Protein AF-A0A353BYX0-F1 (afdb_monomer)

pLDDT: mean 90.03, std 9.63, range [50.5, 97.62]

Structure (mmCIF, N/CA/C/O backbone):
data_AF-A0A353BYX0-F1
#
_entry.id   AF-A0A353BYX0-F1
#
loop_
_atom_site.group_PDB
_atom_site.id
_atom_site.type_symbol
_atom_site.label_atom_id
_atom_site.label_alt_id
_atom_site.label_comp_id
_atom_site.label_asym_id
_atom_site.label_entity_id
_atom_site.label_seq_id
_atom_site.pdbx_PDB_ins_code
_atom_site.Cartn_x
_atom_site.Cartn_y
_atom_site.Cartn_z
_atom_site.occupancy
_atom_site.B_iso_or_equiv
_atom_site.auth_seq_id
_atom_site.auth_comp_id
_atom_site.auth_asym_id
_atom_site.auth_atom_id
_atom_site.pdbx_PDB_model_num
ATOM 1 N N . LYS A 1 1 ? 15.709 -11.950 -22.313 1.00 50.50 1 LYS A N 1
ATOM 2 C CA . LYS A 1 1 ? 15.416 -12.479 -20.955 1.00 50.50 1 LYS A CA 1
ATOM 3 C C . LYS A 1 1 ? 15.622 -11.337 -19.967 1.00 50.50 1 LYS A C 1
ATOM 5 O O . LYS A 1 1 ? 16.678 -10.725 -20.039 1.00 50.50 1 LYS A O 1
ATOM 10 N N . GLY A 1 2 ? 14.620 -10.996 -19.152 1.00 63.84 2 GLY A N 1
ATOM 11 C CA . GLY A 1 2 ? 14.740 -9.924 -18.156 1.00 63.84 2 GLY A CA 1
ATOM 12 C C . GLY A 1 2 ? 15.722 -10.304 -17.046 1.00 63.84 2 GLY A C 1
ATOM 13 O O . GLY A 1 2 ? 15.824 -11.479 -16.701 1.00 63.84 2 GLY A O 1
ATOM 14 N N . LEU A 1 3 ? 16.459 -9.323 -16.523 1.00 83.44 3 LEU A N 1
ATOM 15 C CA . LEU A 1 3 ? 17.416 -9.528 -15.425 1.00 83.44 3 LEU A CA 1
ATOM 16 C C . LEU A 1 3 ? 16.731 -9.693 -14.056 1.00 83.44 3 LEU A C 1
ATOM 18 O O . LEU A 1 3 ? 17.356 -10.162 -13.111 1.00 83.44 3 LEU A O 1
ATOM 22 N N . VAL A 1 4 ? 15.450 -9.327 -13.955 1.00 89.38 4 VAL A N 1
ATOM 23 C CA . VAL A 1 4 ? 14.651 -9.386 -12.725 1.00 89.38 4 VAL A CA 1
ATOM 24 C C . VAL A 1 4 ? 13.657 -10.545 -12.808 1.00 89.38 4 VAL A C 1
ATOM 26 O O . VAL A 1 4 ? 12.978 -10.719 -13.822 1.00 89.38 4 VAL A O 1
ATOM 29 N N . ARG A 1 5 ? 13.569 -11.341 -11.735 1.00 91.25 5 ARG A N 1
ATOM 30 C CA . ARG A 1 5 ? 12.608 -12.443 -11.602 1.00 91.25 5 ARG A CA 1
ATOM 31 C C . ARG A 1 5 ? 11.282 -11.913 -11.029 1.00 91.25 5 ARG A C 1
ATOM 33 O O . ARG A 1 5 ? 11.316 -11.310 -9.956 1.00 91.25 5 ARG A O 1
ATOM 40 N N . PRO A 1 6 ? 10.131 -12.155 -11.682 1.00 92.00 6 PRO A N 1
ATOM 41 C CA . PRO A 1 6 ? 8.831 -11.835 -11.105 1.00 92.00 6 PRO A CA 1
ATOM 42 C C . PRO A 1 6 ? 8.591 -12.593 -9.790 1.00 92.00 6 PRO A C 1
ATOM 44 O O . PRO A 1 6 ? 8.917 -13.774 -9.687 1.00 92.00 6 PRO A O 1
ATOM 47 N N . THR A 1 7 ? 8.024 -11.917 -8.794 1.00 94.12 7 THR A N 1
ATOM 48 C CA . THR A 1 7 ? 7.655 -12.476 -7.483 1.00 94.12 7 THR A CA 1
ATOM 49 C C . THR A 1 7 ? 6.182 -12.866 -7.410 1.00 94.12 7 THR A C 1
ATOM 51 O O . THR A 1 7 ? 5.829 -13.773 -6.664 1.00 94.12 7 THR A O 1
ATOM 54 N N . LEU A 1 8 ? 5.320 -12.214 -8.196 1.00 93.31 8 LEU A N 1
ATOM 55 C CA . LEU A 1 8 ? 3.927 -12.614 -8.359 1.00 93.31 8 LEU A CA 1
ATOM 56 C C . LEU A 1 8 ? 3.838 -13.609 -9.520 1.00 93.31 8 LEU A C 1
ATOM 58 O O . LEU A 1 8 ? 3.722 -13.212 -10.676 1.00 93.31 8 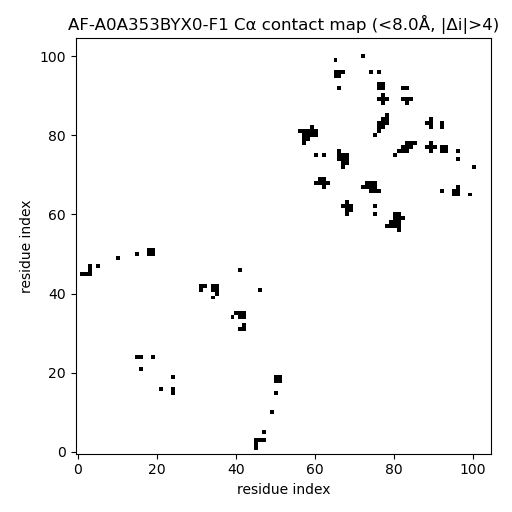LEU A O 1
ATOM 62 N N . GLU A 1 9 ? 3.929 -14.902 -9.212 1.00 92.25 9 GLU A N 1
ATOM 63 C CA . GLU A 1 9 ? 4.002 -15.974 -10.222 1.00 92.25 9 GLU A CA 1
ATOM 64 C C . GLU A 1 9 ? 2.744 -16.078 -11.095 1.00 92.25 9 GLU A C 1
ATOM 66 O O . GLU A 1 9 ? 2.820 -16.505 -12.243 1.00 92.25 9 GLU A O 1
ATOM 71 N N . SER A 1 10 ? 1.594 -15.646 -10.576 1.00 93.19 10 SER A N 1
ATOM 72 C CA . SER A 1 10 ? 0.327 -15.600 -11.310 1.00 93.19 10 SER A CA 1
ATOM 73 C C . SER A 1 10 ? 0.194 -14.395 -12.246 1.00 93.19 10 SER A C 1
ATOM 75 O O . SER A 1 10 ? -0.779 -14.310 -12.998 1.00 93.19 10 SER A O 1
ATOM 77 N N . ALA A 1 11 ? 1.131 -13.441 -12.210 1.00 91.56 11 ALA A N 1
ATOM 78 C CA . ALA A 1 11 ? 1.071 -12.266 -13.065 1.00 91.56 11 ALA A CA 1
ATOM 79 C C . ALA A 1 11 ? 1.282 -12.653 -14.533 1.00 91.56 11 ALA A C 1
ATOM 81 O O . ALA A 1 11 ? 2.255 -13.317 -14.890 1.00 91.56 11 ALA A O 1
ATOM 82 N N . THR A 1 12 ? 0.393 -12.175 -15.400 1.00 91.75 12 THR A N 1
ATOM 83 C CA . THR A 1 12 ? 0.550 -12.302 -16.851 1.00 91.75 12 THR A CA 1
ATOM 84 C C . THR A 1 12 ? 1.127 -10.998 -17.409 1.00 91.75 12 THR A C 1
ATOM 86 O O . THR A 1 12 ? 0.560 -9.938 -17.135 1.00 91.75 12 THR A O 1
ATOM 89 N N . PRO A 1 13 ? 2.234 -11.031 -18.176 1.00 91.31 13 PRO A N 1
ATOM 90 C CA . PRO A 1 13 ? 2.752 -9.843 -18.847 1.00 91.31 13 PRO A CA 1
A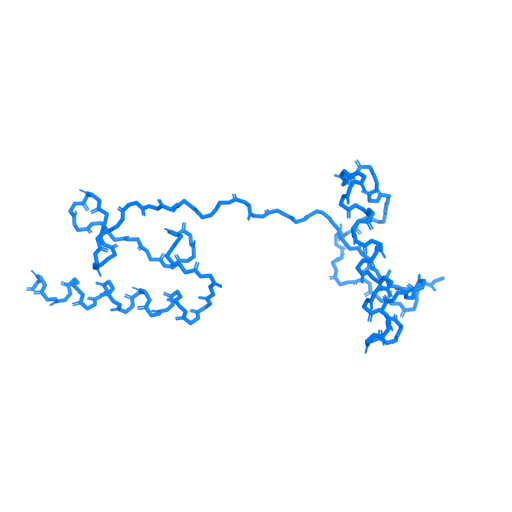TOM 91 C C . PRO A 1 13 ? 1.711 -9.250 -19.800 1.00 91.31 13 PRO A C 1
ATOM 93 O O . PRO A 1 13 ? 1.099 -9.972 -20.584 1.00 91.31 13 PRO A O 1
ATOM 96 N N . GLY A 1 14 ? 1.532 -7.934 -19.757 1.00 90.94 14 GLY A N 1
ATOM 97 C CA . GLY A 1 14 ? 0.554 -7.237 -20.582 1.00 90.94 14 GLY A CA 1
ATOM 98 C C . GLY A 1 14 ? 0.727 -5.726 -20.517 1.00 90.94 14 GLY A C 1
ATOM 99 O O . GLY A 1 14 ? 1.615 -5.221 -19.826 1.00 90.94 14 GLY A O 1
ATOM 100 N N . ASP A 1 15 ? -0.123 -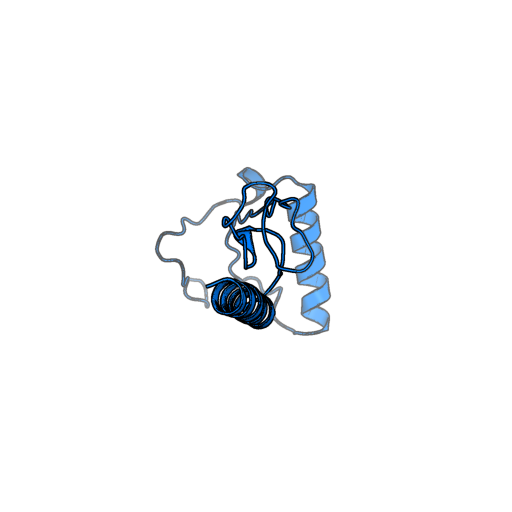5.011 -21.248 1.00 93.12 15 ASP A N 1
ATOM 101 C CA . ASP A 1 15 ? -0.113 -3.552 -21.275 1.00 93.12 15 ASP A CA 1
ATOM 102 C C . ASP A 1 15 ? -0.995 -2.981 -20.156 1.00 93.12 15 ASP A C 1
ATOM 104 O O . ASP A 1 15 ? -2.223 -3.110 -20.170 1.00 93.12 15 ASP A O 1
ATOM 108 N N . LEU A 1 16 ? -0.362 -2.326 -19.179 1.00 93.00 16 LEU A N 1
ATOM 109 C CA . LEU A 1 16 ? -1.058 -1.669 -18.072 1.00 93.00 16 LEU A CA 1
ATOM 110 C C . LEU A 1 16 ? -1.980 -0.541 -18.548 1.00 93.00 16 LEU A C 1
ATOM 112 O O . LEU A 1 16 ? -2.911 -0.189 -17.819 1.00 93.00 16 LEU A O 1
ATOM 116 N N . SER A 1 17 ? -1.785 0.002 -19.758 1.00 92.94 17 SER A N 1
ATOM 117 C CA . SER A 1 17 ? -2.672 1.027 -20.307 1.00 92.94 17 SER A CA 1
ATOM 118 C C . SER A 1 17 ? -4.066 0.531 -20.649 1.00 92.94 17 SER A C 1
ATOM 120 O O . SER A 1 17 ? -4.978 1.338 -20.809 1.00 92.94 17 SER A O 1
ATOM 122 N N . LEU A 1 18 ? -4.243 -0.787 -20.743 1.00 92.12 18 LEU A N 1
ATOM 123 C CA . LEU A 1 18 ? -5.545 -1.412 -20.952 1.00 92.12 18 LEU A CA 1
ATOM 124 C C . LEU A 1 18 ? -6.351 -1.535 -19.650 1.00 92.12 18 LEU A C 1
ATOM 126 O O . LEU A 1 18 ? -7.538 -1.845 -19.703 1.00 92.12 18 LEU A O 1
ATOM 130 N N . V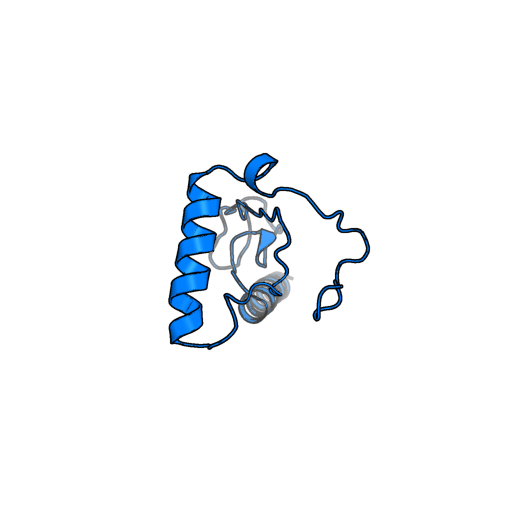AL A 1 19 ? -5.725 -1.302 -18.487 1.00 90.00 19 VAL A N 1
ATOM 131 C CA . VAL A 1 19 ? -6.336 -1.528 -17.164 1.00 90.00 19 VAL A CA 1
ATOM 132 C C . VAL A 1 19 ? -6.331 -0.268 -16.291 1.00 90.00 19 VAL A C 1
ATOM 134 O O . VAL A 1 19 ? -7.256 -0.051 -15.509 1.00 90.00 19 VAL A O 1
ATOM 137 N N . LEU A 1 20 ? -5.319 0.594 -16.418 1.00 92.94 20 LEU A N 1
ATOM 138 C CA . LEU A 1 20 ? -5.218 1.848 -15.673 1.00 92.94 20 LEU A CA 1
ATOM 139 C C . LEU A 1 20 ? -5.627 3.046 -16.543 1.00 92.94 20 LEU A C 1
ATOM 141 O O . LEU A 1 20 ? -5.149 3.177 -17.669 1.00 92.94 20 LEU A O 1
ATOM 145 N N . PRO A 1 21 ? -6.435 3.987 -16.018 1.00 94.19 21 PRO A N 1
ATOM 146 C CA . PRO A 1 21 ? -6.688 5.252 -16.697 1.00 94.19 21 PRO A CA 1
ATOM 147 C C . PRO A 1 21 ? -5.392 6.008 -17.008 1.00 94.19 21 PRO A C 1
ATOM 149 O O . PRO A 1 21 ? -4.473 6.056 -16.185 1.00 94.19 21 PRO A O 1
ATOM 152 N N . TYR A 1 22 ? -5.361 6.687 -18.158 1.00 94.88 22 TYR A N 1
ATOM 153 C CA . TYR A 1 22 ? -4.183 7.403 -18.666 1.00 94.88 22 TYR A CA 1
ATOM 154 C C . TYR A 1 22 ? -3.517 8.324 -17.631 1.00 94.88 22 TYR A C 1
ATOM 156 O O . TYR A 1 22 ? -2.296 8.336 -17.496 1.00 94.88 22 TYR A O 1
ATOM 164 N N . ARG A 1 23 ? -4.315 9.044 -16.832 1.00 95.69 23 ARG A N 1
ATOM 165 C CA . ARG A 1 23 ? -3.800 9.930 -15.778 1.00 95.69 23 ARG A CA 1
ATOM 166 C C . ARG A 1 23 ? -2.938 9.192 -14.745 1.00 95.69 23 ARG A C 1
ATOM 168 O O . ARG A 1 23 ? -1.941 9.747 -14.295 1.00 95.69 23 ARG A O 1
ATOM 175 N N . HIS A 1 24 ? -3.306 7.969 -14.363 1.00 94.31 24 HIS A N 1
ATOM 176 C CA . HIS A 1 24 ? -2.535 7.182 -13.398 1.00 94.31 24 HIS A CA 1
ATOM 177 C C . HIS A 1 24 ? -1.244 6.651 -14.010 1.00 94.31 24 HIS A C 1
ATOM 179 O O . HIS A 1 24 ? -0.209 6.687 -13.356 1.00 94.31 24 HIS A O 1
ATOM 185 N N . LEU A 1 25 ? -1.279 6.225 -15.273 1.00 94.38 25 LEU A N 1
ATOM 186 C CA . LEU A 1 25 ? -0.078 5.798 -15.994 1.00 94.38 25 LEU A CA 1
ATOM 187 C C . LEU A 1 25 ? 0.931 6.934 -16.139 1.00 94.38 25 LEU A C 1
ATOM 189 O O . LEU A 1 25 ? 2.119 6.734 -15.893 1.00 94.38 25 LEU A O 1
ATOM 193 N N . LEU A 1 26 ? 0.451 8.126 -16.506 1.00 96.38 26 LEU A N 1
ATOM 194 C CA . LEU A 1 26 ? 1.296 9.308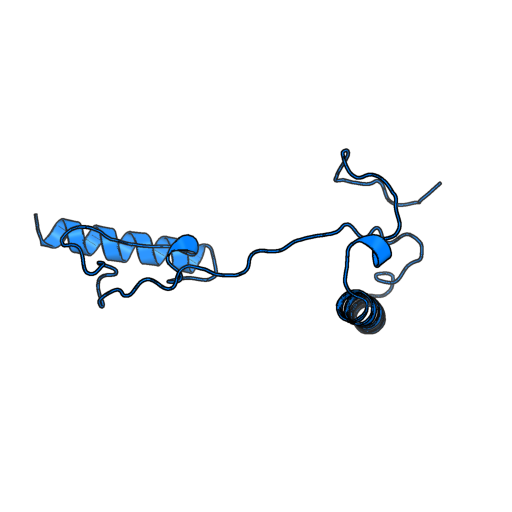 -16.623 1.00 96.38 26 LEU A CA 1
ATOM 195 C C . LEU A 1 26 ? 1.949 9.630 -15.275 1.00 96.38 26 LEU A C 1
ATOM 197 O O . LEU A 1 26 ? 3.169 9.745 -15.207 1.00 96.38 26 LEU A O 1
ATOM 201 N N . ALA A 1 27 ? 1.155 9.656 -14.201 1.00 96.69 27 ALA A N 1
ATOM 202 C CA . ALA A 1 27 ? 1.656 9.892 -12.851 1.00 96.69 27 ALA A CA 1
ATOM 203 C C . ALA A 1 27 ? 2.677 8.830 -12.403 1.00 96.69 27 ALA A C 1
ATOM 205 O O . ALA A 1 27 ? 3.699 9.179 -11.821 1.00 96.69 27 ALA A O 1
ATOM 206 N N . LEU A 1 28 ? 2.446 7.544 -12.697 1.00 95.75 28 LEU A N 1
ATOM 207 C CA . LEU A 1 28 ? 3.394 6.464 -12.393 1.00 95.75 28 LEU A CA 1
ATOM 208 C C . LEU A 1 28 ? 4.709 6.639 -13.160 1.00 95.75 28 LEU A C 1
ATOM 210 O O . LEU A 1 28 ? 5.783 6.515 -12.576 1.00 95.75 28 LEU A O 1
ATOM 214 N N . SER A 1 29 ? 4.638 6.969 -14.449 1.00 95.31 29 SER A N 1
ATOM 215 C CA . SER A 1 29 ? 5.823 7.238 -15.268 1.00 95.31 29 SER A CA 1
ATOM 216 C C . SER A 1 29 ? 6.607 8.451 -14.751 1.00 95.31 29 SER A C 1
ATOM 218 O O . SER A 1 29 ? 7.834 8.412 -14.684 1.00 95.31 29 SER A O 1
ATOM 220 N N . GLU A 1 30 ? 5.930 9.546 -14.408 1.00 97.31 30 GLU A N 1
ATOM 221 C CA . GLU A 1 30 ? 6.564 10.746 -13.844 1.00 97.31 30 GLU A CA 1
ATOM 222 C C . GLU A 1 30 ? 7.190 10.467 -12.474 1.00 97.31 30 GLU A C 1
ATOM 224 O O . GLU A 1 30 ? 8.333 10.854 -12.233 1.00 97.31 30 GLU A O 1
ATOM 229 N N . MET A 1 31 ? 6.489 9.724 -11.615 1.00 97.31 31 MET A N 1
ATOM 230 C CA . MET A 1 31 ? 6.991 9.282 -10.316 1.00 97.31 31 MET A CA 1
ATOM 231 C C . MET A 1 31 ? 8.261 8.442 -10.462 1.00 97.31 31 MET A C 1
ATOM 233 O O . MET A 1 31 ? 9.232 8.707 -9.763 1.00 97.31 31 MET A O 1
ATOM 237 N N . LEU A 1 32 ? 8.286 7.461 -11.372 1.00 97.25 32 LEU A N 1
ATOM 238 C CA . LEU A 1 32 ? 9.471 6.628 -11.599 1.00 97.25 32 LEU A CA 1
ATOM 239 C C . LEU A 1 32 ? 10.662 7.462 -12.085 1.00 97.25 32 LEU A C 1
ATOM 241 O O . LEU A 1 32 ? 11.768 7.279 -11.585 1.00 97.25 32 LEU A O 1
ATOM 245 N N . LYS A 1 33 ? 10.440 8.421 -12.996 1.00 97.00 33 LYS A N 1
ATOM 246 C CA . LYS A 1 33 ? 11.487 9.352 -13.458 1.00 97.00 33 LYS A CA 1
ATOM 247 C C . LYS A 1 33 ? 12.033 10.219 -12.324 1.00 97.00 33 LYS A C 1
ATOM 249 O O . LYS A 1 33 ? 13.242 10.390 -12.222 1.00 97.00 33 LYS A O 1
ATOM 254 N N . ALA A 1 34 ? 11.156 10.762 -11.482 1.00 97.25 34 ALA A N 1
ATOM 255 C CA . ALA A 1 34 ? 11.564 11.575 -10.340 1.00 97.25 34 ALA A CA 1
ATOM 256 C C . ALA A 1 34 ? 12.311 10.741 -9.288 1.00 97.25 34 ALA A C 1
ATOM 258 O O . ALA A 1 34 ? 13.314 11.189 -8.736 1.00 97.25 34 ALA A O 1
ATOM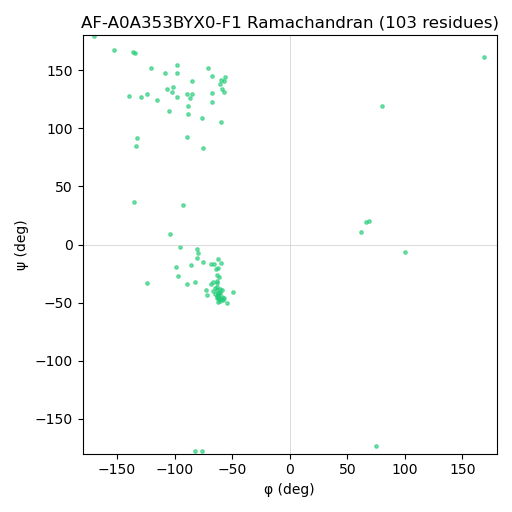 259 N N . LEU A 1 35 ? 11.848 9.515 -9.036 1.00 97.56 35 LEU A N 1
ATOM 260 C CA . LEU A 1 35 ? 12.449 8.609 -8.064 1.00 97.56 35 LEU A CA 1
ATOM 261 C C . LEU A 1 35 ? 13.845 8.149 -8.494 1.00 97.56 35 LEU A C 1
ATOM 263 O O . LEU A 1 35 ? 14.707 7.988 -7.639 1.00 97.56 35 LEU A O 1
ATOM 267 N N . ASP A 1 36 ? 14.096 8.020 -9.796 1.00 97.62 36 ASP A N 1
ATOM 268 C CA . ASP A 1 36 ? 15.407 7.642 -10.337 1.00 97.62 36 ASP A CA 1
ATOM 269 C C . ASP A 1 36 ? 16.522 8.649 -9.993 1.00 97.62 36 ASP A C 1
ATOM 271 O O . ASP A 1 36 ? 17.675 8.263 -9.836 1.00 97.62 36 ASP A O 1
ATOM 275 N N . ILE A 1 37 ? 16.184 9.931 -9.787 1.00 97.06 37 ILE A N 1
ATOM 276 C CA . ILE A 1 37 ? 17.142 10.961 -9.339 1.00 97.06 37 ILE A CA 1
ATOM 277 C C . ILE A 1 37 ? 17.647 10.656 -7.920 1.00 97.06 37 ILE A C 1
ATOM 279 O O . ILE A 1 37 ? 18.812 10.887 -7.603 1.00 97.06 37 ILE A O 1
ATOM 283 N N . ILE A 1 38 ? 16.760 10.151 -7.061 1.00 96.81 38 ILE A N 1
ATOM 284 C CA . ILE A 1 38 ? 17.035 9.876 -5.645 1.00 96.81 38 ILE A CA 1
ATOM 285 C C . ILE A 1 38 ? 17.588 8.454 -5.471 1.00 96.81 38 ILE A C 1
ATOM 287 O O . ILE A 1 38 ? 18.435 8.211 -4.614 1.00 96.81 38 ILE A O 1
ATOM 291 N N . ALA A 1 39 ? 17.119 7.516 -6.293 1.00 96.62 39 ALA A N 1
ATOM 292 C CA . ALA A 1 39 ? 17.481 6.107 -6.284 1.00 96.62 39 ALA A CA 1
ATOM 293 C C . ALA A 1 39 ? 17.780 5.632 -7.721 1.00 96.62 39 ALA A C 1
ATOM 295 O O . ALA A 1 39 ? 16.896 5.082 -8.387 1.00 96.62 39 ALA A O 1
ATOM 296 N N . PRO A 1 40 ? 19.021 5.829 -8.207 1.00 95.44 40 PRO A N 1
ATOM 297 C CA . PRO A 1 40 ? 19.398 5.490 -9.575 1.00 95.44 40 PRO A CA 1
ATOM 298 C C . PRO A 1 40 ? 19.147 4.020 -9.917 1.00 95.44 40 PRO A C 1
ATOM 300 O O . PRO A 1 40 ? 19.565 3.115 -9.193 1.00 95.44 40 PRO A O 1
ATOM 303 N N . GLY A 1 41 ? 18.496 3.779 -11.054 1.00 93.19 41 GLY A N 1
ATOM 304 C CA . GLY A 1 41 ? 18.170 2.446 -11.560 1.00 93.19 41 GLY A CA 1
ATOM 305 C C . GLY A 1 41 ? 16.730 2.008 -11.291 1.00 93.19 41 GLY A C 1
ATOM 306 O O . GLY A 1 41 ? 16.309 0.985 -11.835 1.00 93.19 41 GLY A O 1
ATOM 307 N N . VAL A 1 42 ? 15.950 2.778 -10.525 1.00 94.94 42 VAL A N 1
ATOM 308 C CA . VAL A 1 42 ? 14.520 2.511 -10.310 1.00 94.94 42 VAL A CA 1
ATOM 309 C C . VAL A 1 42 ? 13.731 2.613 -11.616 1.00 94.94 42 VAL A C 1
ATOM 311 O O . VAL A 1 42 ? 12.849 1.789 -11.856 1.00 94.94 42 VAL A O 1
ATOM 314 N N . ASN A 1 43 ? 14.077 3.547 -12.505 1.00 95.38 43 ASN A N 1
ATOM 315 C CA . ASN A 1 43 ? 13.441 3.676 -13.822 1.00 95.38 43 ASN A CA 1
ATOM 316 C C . ASN A 1 43 ? 14.191 2.897 -14.924 1.00 95.38 43 ASN A C 1
ATOM 318 O O . ASN A 1 43 ? 14.286 3.324 -16.076 1.00 95.38 43 ASN A O 1
ATOM 322 N N . SER A 1 44 ? 14.775 1.748 -14.574 1.00 93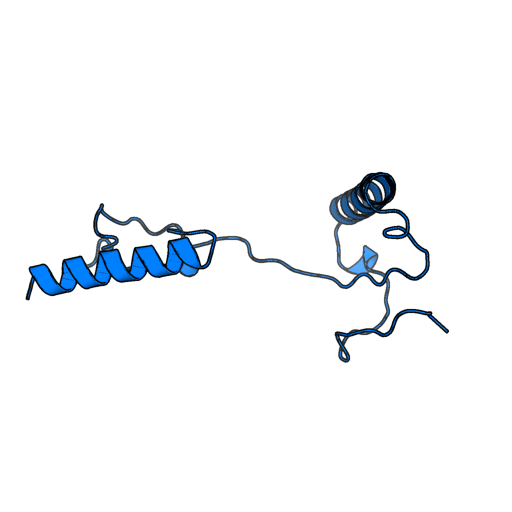.81 44 SER A N 1
ATOM 323 C CA . SER A 1 44 ? 15.450 0.863 -15.523 1.00 93.81 44 SER A CA 1
ATOM 324 C C . SER A 1 44 ? 14.460 0.150 -16.446 1.00 93.81 44 SER A C 1
ATOM 326 O O . SER A 1 44 ? 13.352 -0.205 -16.053 1.00 93.81 44 SER A O 1
ATOM 328 N N . ARG A 1 45 ? 14.906 -0.201 -17.659 1.00 90.94 45 ARG A N 1
ATOM 329 C CA . ARG A 1 45 ? 14.146 -1.071 -18.582 1.00 90.94 45 ARG A CA 1
ATOM 330 C C . ARG A 1 45 ? 13.838 -2.461 -18.013 1.00 90.94 45 ARG A C 1
ATOM 332 O O . ARG A 1 45 ? 13.008 -3.168 -18.571 1.00 90.94 45 ARG A O 1
ATOM 339 N N . ASN A 1 46 ? 14.531 -2.869 -16.949 1.00 91.88 46 ASN A N 1
ATOM 340 C CA . ASN A 1 46 ? 14.307 -4.149 -16.277 1.00 91.88 46 ASN A CA 1
ATOM 341 C C . ASN A 1 46 ? 13.363 -4.044 -15.068 1.00 91.88 46 ASN A C 1
ATOM 343 O O . ASN A 1 46 ? 13.095 -5.065 -14.436 1.00 91.88 46 ASN A O 1
ATOM 347 N N . THR A 1 47 ? 12.882 -2.845 -14.727 1.00 92.62 47 THR A N 1
ATOM 348 C CA . THR A 1 47 ? 11.925 -2.650 -13.636 1.00 92.62 47 THR A CA 1
ATOM 349 C C . THR A 1 47 ? 10.593 -3.290 -14.004 1.00 92.62 47 THR A C 1
ATOM 351 O O . THR A 1 47 ? 9.995 -2.969 -15.029 1.00 92.62 47 THR A O 1
ATOM 354 N N . LEU A 1 48 ? 10.130 -4.215 -13.162 1.00 93.56 48 LEU A N 1
ATOM 355 C CA . LEU A 1 48 ? 8.828 -4.855 -13.315 1.00 93.56 48 LEU A CA 1
ATOM 356 C C . LEU A 1 48 ? 7.766 -4.041 -12.577 1.00 93.56 48 LEU A C 1
ATOM 358 O O . LEU A 1 48 ? 7.932 -3.735 -11.397 1.00 93.56 48 LEU A O 1
ATOM 362 N N . LEU A 1 49 ? 6.665 -3.736 -13.264 1.00 93.31 49 LEU A N 1
ATOM 363 C CA . LEU A 1 49 ? 5.502 -3.071 -12.688 1.00 93.31 49 LEU A CA 1
ATOM 364 C C . LEU A 1 49 ? 4.299 -4.020 -12.732 1.00 93.31 49 LEU A C 1
ATOM 366 O O . LEU A 1 49 ? 3.927 -4.506 -13.798 1.00 93.31 49 LEU A O 1
ATOM 370 N N . TYR A 1 50 ? 3.697 -4.270 -11.572 1.00 93.38 50 TYR A N 1
ATOM 371 C CA . TYR A 1 50 ? 2.421 -4.978 -11.444 1.00 93.38 50 TYR A CA 1
ATOM 372 C C . TYR A 1 50 ? 1.279 -3.957 -11.287 1.00 93.38 50 TYR A C 1
ATOM 374 O O . TYR A 1 50 ? 1.503 -2.856 -10.789 1.00 93.38 50 TYR A O 1
ATOM 382 N N . GLY A 1 51 ? 0.047 -4.311 -11.658 1.00 86.44 51 GLY A N 1
ATOM 383 C CA . GLY A 1 51 ? -1.164 -3.506 -11.407 1.00 86.44 51 GLY A CA 1
ATOM 384 C C . GLY A 1 51 ? -2.390 -4.422 -11.328 1.00 86.44 51 GLY A C 1
ATOM 385 O O . GLY A 1 51 ? -2.287 -5.588 -11.687 1.00 86.44 51 GLY A O 1
ATOM 386 N N . VAL A 1 52 ? -3.585 -4.043 -10.880 1.00 75.19 52 VAL A N 1
ATOM 387 C CA . VAL A 1 52 ? -4.130 -2.833 -10.239 1.00 75.19 52 VAL A CA 1
ATOM 388 C C . VAL A 1 52 ? -4.179 -3.047 -8.720 1.00 75.19 52 VAL A C 1
ATOM 390 O O . VAL A 1 52 ? -4.477 -4.153 -8.284 1.00 75.19 52 VAL A O 1
ATOM 393 N N . GLU A 1 53 ? -4.004 -2.002 -7.906 1.00 77.38 53 GLU A N 1
ATOM 394 C CA . GLU A 1 53 ? -4.372 -2.054 -6.483 1.00 77.38 53 GLU A CA 1
ATOM 395 C C . GLU A 1 53 ? -5.339 -0.921 -6.143 1.00 77.38 53 GLU A C 1
ATOM 397 O O . GLU A 1 53 ? -5.084 0.245 -6.448 1.00 77.38 53 GLU A O 1
ATO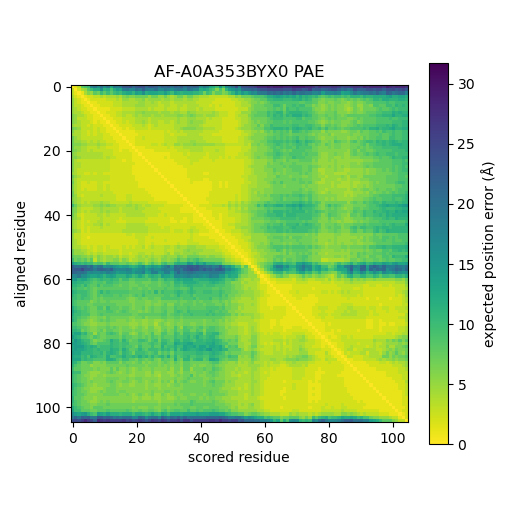M 402 N N . VAL A 1 54 ? -6.450 -1.264 -5.489 1.00 75.00 54 VAL A N 1
ATOM 403 C CA . VAL A 1 54 ? -7.369 -0.284 -4.921 1.00 75.00 54 VAL A CA 1
ATOM 404 C C . VAL A 1 54 ? -7.860 -0.749 -3.552 1.00 75.00 54 VAL A C 1
ATOM 406 O O . VAL A 1 54 ? -8.447 -1.823 -3.432 1.00 75.00 54 VAL A O 1
ATOM 409 N N . LYS A 1 55 ? -7.734 0.112 -2.535 1.00 71.19 55 LYS A N 1
ATOM 410 C CA . LYS A 1 55 ? -8.594 0.088 -1.341 1.00 71.19 55 LYS A CA 1
ATOM 411 C C . LYS A 1 55 ? -9.092 1.495 -1.022 1.00 71.19 55 LYS A C 1
ATOM 413 O O . LYS A 1 55 ? -8.440 2.242 -0.296 1.00 71.19 55 LYS A O 1
ATOM 418 N N . PHE A 1 56 ? -10.258 1.855 -1.561 1.00 65.25 56 PHE A N 1
ATOM 419 C CA . PHE A 1 56 ? -10.934 3.110 -1.227 1.00 65.25 56 PHE A CA 1
ATOM 420 C C . PHE A 1 56 ? -12.090 2.864 -0.249 1.00 65.25 56 PHE A C 1
ATOM 422 O O . PHE A 1 56 ? -12.929 2.000 -0.479 1.00 65.25 56 PHE A O 1
ATOM 429 N N . TYR A 1 57 ? -12.089 3.681 0.812 1.00 59.38 57 TYR A N 1
ATOM 430 C CA . TYR A 1 57 ? -12.857 3.651 2.066 1.00 59.38 57 TYR A CA 1
ATOM 431 C C . TYR A 1 57 ? -12.345 2.697 3.153 1.00 59.38 57 TYR A C 1
ATOM 433 O O . TYR A 1 57 ? -12.381 1.477 3.032 1.00 59.38 57 TYR A O 1
ATOM 441 N N . SER A 1 58 ? -11.990 3.290 4.293 1.00 59.22 58 SER A N 1
ATOM 442 C CA . SER A 1 58 ? -12.440 2.749 5.567 1.00 59.22 58 SER A CA 1
ATOM 443 C C . SER A 1 58 ? -13.831 3.323 5.825 1.00 59.22 58 SER A C 1
ATOM 445 O O . SER A 1 58 ? -14.052 4.529 5.665 1.00 59.22 58 SER A O 1
ATOM 447 N N . SER A 1 59 ? -14.808 2.480 6.154 1.00 64.62 59 SER A N 1
ATOM 448 C CA . SER A 1 59 ? -16.106 2.968 6.613 1.00 64.62 59 SER A CA 1
ATOM 449 C C . SER A 1 59 ? -15.849 3.785 7.872 1.00 64.62 59 SER A C 1
ATOM 451 O O . SER A 1 59 ? -1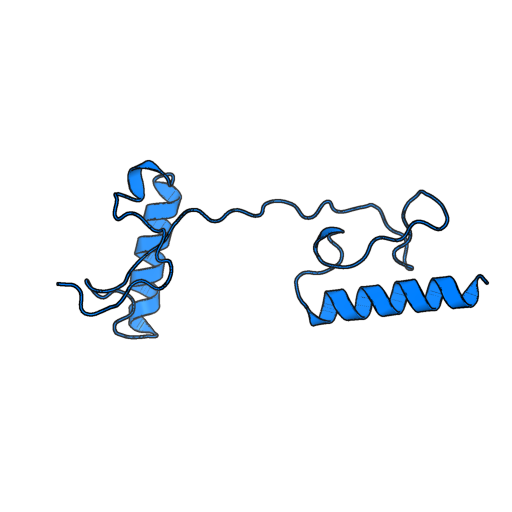5.534 3.218 8.912 1.00 64.62 59 SER A O 1
ATOM 453 N N . ARG A 1 60 ? -15.916 5.120 7.781 1.00 78.00 60 ARG A N 1
ATOM 454 C CA . ARG A 1 60 ? -15.707 5.991 8.940 1.00 78.00 60 ARG A CA 1
ATOM 455 C C . ARG A 1 60 ? -16.954 5.926 9.809 1.00 78.00 60 ARG A C 1
ATOM 457 O O . ARG A 1 60 ? -17.866 6.743 9.684 1.00 78.00 60 ARG A O 1
ATOM 464 N N . LEU A 1 61 ? -17.010 4.889 10.634 1.00 86.06 61 LEU A N 1
ATOM 465 C CA . LEU A 1 61 ? -18.094 4.674 11.574 1.00 86.06 61 LEU A CA 1
ATOM 466 C C . LEU A 1 61 ? -18.172 5.865 12.534 1.00 86.06 61 LEU A C 1
ATOM 468 O O . LEU A 1 61 ? -17.161 6.436 12.942 1.00 86.06 61 LEU A O 1
ATOM 472 N N . SER A 1 62 ? -19.393 6.260 12.883 1.00 90.50 62 SER A N 1
ATOM 473 C CA . SER A 1 62 ? -19.615 7.254 13.930 1.00 90.50 62 SER A CA 1
ATOM 474 C C . SER A 1 62 ? -19.410 6.567 15.276 1.00 90.50 62 SER A C 1
ATOM 476 O O . SER A 1 62 ? -20.215 5.720 15.664 1.00 90.50 62 SER A O 1
ATOM 478 N N . LEU A 1 63 ? -18.308 6.912 15.940 1.00 92.94 63 LEU A N 1
ATOM 479 C CA . LEU A 1 63 ? -17.897 6.342 17.217 1.00 92.94 63 LEU A CA 1
ATOM 480 C C . LEU A 1 63 ? -17.799 7.431 18.283 1.00 92.94 63 LEU A C 1
ATOM 482 O O . LEU A 1 63 ? -17.505 8.589 17.975 1.00 92.94 63 LEU A O 1
ATOM 486 N N . ASN A 1 64 ? -18.014 7.055 19.540 1.00 93.31 64 ASN A N 1
ATOM 487 C CA . ASN A 1 64 ? -17.725 7.922 20.679 1.00 93.31 64 ASN A CA 1
ATOM 488 C C . ASN A 1 64 ? -16.228 7.871 21.068 1.00 93.31 64 ASN A C 1
ATOM 490 O O . ASN A 1 64 ? -15.423 7.174 20.447 1.00 93.31 64 ASN A O 1
ATOM 494 N N . SER A 1 65 ? -15.845 8.588 22.130 1.00 92.38 65 SER A N 1
ATOM 495 C CA . SER A 1 65 ? -14.462 8.630 22.642 1.00 92.38 65 SER A CA 1
ATOM 496 C C . SER A 1 65 ? -13.917 7.282 23.136 1.00 92.38 65 SER A C 1
ATOM 498 O O . SER A 1 65 ? -12.713 7.151 23.345 1.00 92.38 65 SER A O 1
ATOM 500 N N . HIS A 1 66 ? -14.779 6.278 23.300 1.00 93.38 66 HIS A N 1
ATOM 501 C CA . HIS A 1 66 ? -14.431 4.917 23.703 1.00 93.38 66 HIS A CA 1
ATOM 502 C C . HIS A 1 66 ? -14.458 3.919 22.540 1.00 93.38 66 HIS A C 1
ATOM 504 O O . HIS A 1 66 ? -14.331 2.720 22.777 1.00 93.38 66 HIS A O 1
ATOM 510 N N . LEU A 1 67 ? -14.598 4.404 21.298 1.00 95.31 67 LEU A N 1
ATOM 511 C CA . LEU A 1 67 ? -14.671 3.589 20.078 1.00 95.31 67 LEU A CA 1
ATOM 512 C C . LEU A 1 67 ? -15.926 2.703 19.996 1.00 95.31 67 LEU A C 1
ATOM 514 O O . LEU A 1 67 ? -15.975 1.734 19.238 1.00 95.31 67 LEU A O 1
ATOM 518 N N . GLU A 1 68 ? -16.952 3.047 20.770 1.00 95.62 68 GLU A N 1
ATOM 519 C CA . GLU A 1 68 ? -18.263 2.409 20.728 1.00 95.62 68 GLU A CA 1
ATOM 520 C C . GLU A 1 68 ? -19.111 3.064 19.635 1.00 95.62 68 GLU A C 1
ATOM 522 O O . GLU A 1 68 ? -19.079 4.284 19.438 1.00 95.62 68 GLU A O 1
ATOM 527 N N . THR A 1 69 ? -19.868 2.245 18.917 1.00 95.06 69 THR A N 1
ATOM 528 C CA . THR A 1 69 ? -20.818 2.688 17.898 1.00 95.06 69 THR A CA 1
ATOM 529 C C . THR A 1 69 ? -22.086 3.262 18.541 1.00 95.06 69 THR A C 1
ATOM 531 O O . THR A 1 69 ? -22.230 3.327 19.760 1.00 95.06 69 THR A O 1
ATOM 534 N N . LYS A 1 70 ? -23.061 3.656 17.715 1.00 94.62 70 LYS A N 1
ATOM 535 C CA . LYS A 1 70 ? -24.408 4.010 18.196 1.00 94.62 70 LYS A CA 1
ATOM 536 C C . LYS A 1 70 ? -25.170 2.816 18.789 1.00 94.62 70 LYS A C 1
ATOM 538 O O . LYS A 1 70 ? -26.174 3.029 19.461 1.00 94.62 70 LYS A O 1
ATOM 543 N N . ILE A 1 71 ? -24.731 1.587 18.508 1.00 94.75 71 ILE A N 1
ATOM 544 C CA . ILE A 1 71 ? -25.294 0.367 19.081 1.00 94.75 71 ILE A CA 1
ATOM 545 C C . ILE A 1 71 ? -24.546 0.095 20.397 1.00 94.75 71 ILE A C 1
ATOM 547 O O . ILE A 1 71 ? -23.324 -0.079 20.365 1.00 94.75 71 ILE A O 1
ATOM 551 N N . PRO A 1 72 ? -25.243 0.063 21.548 1.00 92.69 72 PRO A N 1
ATOM 552 C CA . PRO A 1 72 ? -24.612 -0.192 22.839 1.00 92.69 72 PRO A CA 1
ATOM 553 C C . PRO A 1 72 ? -23.851 -1.519 22.858 1.00 92.69 72 PRO A C 1
ATOM 555 O O . PRO A 1 72 ? -24.327 -2.518 22.319 1.00 92.69 72 PRO A O 1
ATOM 558 N N . ASN A 1 73 ? -22.683 -1.529 23.503 1.00 92.56 73 ASN A N 1
ATOM 559 C CA . ASN A 1 73 ? -21.772 -2.674 23.599 1.00 92.56 73 ASN A CA 1
ATOM 560 C C . ASN A 1 73 ? -21.211 -3.178 22.255 1.00 92.56 73 ASN A C 1
ATOM 562 O O . ASN A 1 73 ? -20.562 -4.224 22.217 1.00 92.56 73 ASN A O 1
ATOM 566 N N . LEU A 1 74 ? -21.405 -2.438 21.157 1.00 95.19 74 LEU A N 1
ATOM 567 C CA . LEU A 1 74 ? -20.772 -2.716 19.872 1.00 95.19 74 LEU A CA 1
ATOM 568 C C . LEU A 1 74 ? -19.645 -1.712 19.624 1.00 95.19 74 LEU A C 1
ATOM 570 O O . LEU A 1 74 ? -19.893 -0.520 19.434 1.00 95.19 74 LEU A O 1
ATOM 574 N N . TYR A 1 75 ? -18.414 -2.213 19.572 1.00 94.94 75 TYR A N 1
ATOM 575 C CA . TYR A 1 75 ? -17.200 -1.423 19.368 1.00 94.94 75 TYR A CA 1
ATOM 576 C C . TYR A 1 75 ? -16.621 -1.661 17.978 1.00 94.94 75 TYR A C 1
ATOM 578 O O . TYR A 1 75 ? -16.705 -2.767 17.442 1.00 94.94 75 TYR A O 1
ATOM 586 N N . ALA A 1 76 ? -15.994 -0.633 17.410 1.00 94.69 76 ALA A N 1
ATOM 587 C CA . ALA A 1 76 ? -15.287 -0.744 16.143 1.00 94.69 76 ALA A CA 1
ATOM 588 C C . ALA A 1 76 ? -13.874 -0.166 16.272 1.00 94.69 76 ALA A C 1
ATOM 590 O O . ALA A 1 76 ? -13.685 0.967 16.710 1.00 94.69 76 ALA A O 1
ATOM 591 N N . VAL A 1 77 ? -12.875 -0.962 15.895 1.00 94.31 77 VAL A N 1
ATOM 592 C CA . VAL A 1 77 ? -11.450 -0.661 16.083 1.00 94.31 77 VAL A CA 1
ATOM 593 C C . VAL A 1 77 ? -10.662 -0.969 14.811 1.00 94.31 77 VAL A C 1
ATOM 595 O O . VAL A 1 77 ? -11.144 -1.669 13.919 1.00 94.31 77 VAL A O 1
ATOM 598 N N . GLY A 1 78 ? -9.436 -0.462 14.731 1.00 91.81 78 GLY A N 1
ATOM 599 C CA . GLY A 1 78 ? -8.538 -0.718 13.611 1.00 91.81 78 GLY A CA 1
ATOM 600 C C . GLY A 1 78 ? -8.881 0.031 12.321 1.00 91.81 78 GLY A C 1
ATOM 601 O O . GLY A 1 78 ? -9.764 0.894 12.259 1.00 91.81 78 GLY A O 1
ATOM 602 N N . ASP A 1 79 ? -8.137 -0.316 11.269 1.00 88.69 79 ASP A N 1
ATOM 603 C CA . ASP A 1 79 ? -8.157 0.412 9.997 1.00 88.69 79 ASP A CA 1
ATOM 604 C C . ASP A 1 79 ? -9.499 0.232 9.266 1.00 88.69 79 ASP A C 1
ATOM 606 O O . ASP A 1 79 ? -10.000 1.169 8.646 1.00 88.69 79 ASP A O 1
ATOM 610 N N . GLY A 1 80 ? -10.129 -0.943 9.401 1.00 84.19 80 GLY A N 1
ATOM 611 C CA . GLY A 1 80 ? -11.430 -1.248 8.790 1.00 84.19 80 GLY A CA 1
ATOM 612 C C . GLY A 1 80 ? -12.576 -0.372 9.311 1.00 84.19 80 GLY A C 1
ATOM 613 O O . GLY A 1 80 ? -13.460 -0.000 8.544 1.00 84.19 80 GLY A O 1
ATOM 614 N N . ALA A 1 81 ? -12.518 0.030 10.584 1.00 87.12 81 ALA A N 1
ATOM 615 C CA . ALA A 1 81 ? -13.466 0.962 11.203 1.00 87.12 81 ALA A CA 1
ATOM 616 C C . ALA A 1 81 ? -13.164 2.440 10.884 1.00 87.12 81 ALA A C 1
ATOM 618 O O . ALA A 1 81 ? -13.874 3.344 11.330 1.00 87.12 81 ALA A O 1
ATOM 619 N N . GLY A 1 82 ? -12.068 2.700 10.166 1.00 85.50 82 GLY A N 1
ATOM 620 C CA . GLY A 1 82 ? -11.598 4.042 9.840 1.00 85.50 82 GLY A CA 1
ATOM 621 C C . GLY A 1 82 ? -11.067 4.836 11.023 1.00 85.50 82 GLY A C 1
ATOM 622 O O . GLY A 1 82 ? -10.979 6.061 10.941 1.00 85.50 82 GLY A O 1
ATOM 623 N N . VAL A 1 83 ? -10.697 4.140 12.099 1.00 85.62 83 VAL A N 1
ATOM 624 C CA . VAL A 1 83 ? -10.104 4.731 13.304 1.00 85.62 83 VAL A CA 1
ATOM 625 C C . VAL A 1 83 ? -8.606 4.962 13.110 1.00 85.62 83 VAL A C 1
ATOM 627 O O . VAL A 1 83 ? -8.048 5.912 13.655 1.00 85.62 83 VAL A O 1
ATOM 630 N N . THR A 1 84 ? -7.950 4.106 12.328 1.00 87.50 84 THR A N 1
ATOM 631 C CA . THR A 1 84 ? -6.488 4.034 12.252 1.00 87.50 84 THR A CA 1
ATOM 632 C C . THR A 1 84 ? -6.008 3.911 10.804 1.00 87.50 84 THR A C 1
ATOM 634 O O . THR A 1 84 ? -6.814 3.704 9.892 1.00 87.50 84 THR A O 1
ATOM 637 N N . ARG A 1 85 ? -4.706 4.125 10.570 1.00 84.00 85 ARG A N 1
ATOM 638 C CA . ARG A 1 85 ? -4.054 3.951 9.255 1.00 84.00 85 ARG A CA 1
ATOM 639 C C . ARG A 1 85 ? -2.723 3.206 9.374 1.00 84.00 85 ARG A C 1
ATOM 641 O O . ARG A 1 85 ? -1.747 3.556 8.713 1.00 84.00 85 ARG A O 1
ATOM 648 N N . GLY A 1 86 ? -2.660 2.234 10.278 1.00 86.94 86 GLY A N 1
ATOM 649 C CA . GLY A 1 86 ? -1.437 1.482 10.515 1.00 86.94 86 GLY A CA 1
ATOM 650 C C . GLY A 1 86 ? -1.474 0.600 11.755 1.00 86.94 86 GLY A C 1
ATOM 651 O O . GLY A 1 86 ? -2.248 0.814 12.688 1.00 86.94 86 GLY A O 1
ATOM 652 N N . LEU A 1 87 ? -0.553 -0.364 11.775 1.00 92.12 87 LEU A N 1
ATOM 653 C CA . LEU A 1 87 ? -0.508 -1.454 12.752 1.00 92.12 87 LEU A CA 1
ATOM 654 C C . LEU A 1 87 ? -0.509 -0.970 14.205 1.00 92.12 87 LEU A C 1
ATOM 656 O O . LEU A 1 87 ? -1.323 -1.423 15.003 1.00 92.12 87 LEU A O 1
ATOM 660 N N . MET A 1 88 ? 0.366 -0.021 14.556 1.00 94.44 88 MET A N 1
ATOM 661 C CA . MET A 1 88 ? 0.452 0.467 15.939 1.00 94.44 88 MET A CA 1
ATOM 662 C C . MET A 1 88 ? -0.842 1.138 16.395 1.00 94.44 88 MET A C 1
ATOM 664 O O . MET A 1 88 ? -1.334 0.865 17.488 1.00 94.44 88 MET A O 1
ATOM 668 N N . GLN A 1 89 ? -1.407 2.002 15.551 1.00 93.31 89 GLN A N 1
ATOM 669 C CA . GLN A 1 89 ? -2.655 2.687 15.858 1.00 93.31 89 GLN A CA 1
ATOM 670 C C . GLN A 1 89 ? -3.793 1.671 16.014 1.00 93.31 89 GLN A C 1
ATOM 672 O O . GLN A 1 89 ? -4.537 1.745 16.995 1.00 93.31 89 GLN A O 1
ATOM 677 N N . ALA A 1 90 ? -3.894 0.697 15.100 1.00 93.75 90 ALA A N 1
ATOM 678 C CA . ALA A 1 90 ? -4.901 -0.360 15.151 1.00 93.75 90 ALA A CA 1
ATOM 679 C C . ALA A 1 90 ? -4.827 -1.144 16.470 1.00 93.75 90 ALA A C 1
ATOM 681 O O . ALA A 1 90 ? -5.840 -1.292 17.157 1.00 93.75 90 ALA A O 1
ATOM 682 N N . SER A 1 91 ? -3.625 -1.533 16.894 1.00 95.38 91 SER A N 1
ATOM 683 C CA . SER A 1 91 ? -3.407 -2.216 18.173 1.00 95.38 91 SER A CA 1
ATOM 684 C C . SER A 1 91 ? -3.828 -1.367 19.376 1.00 95.38 91 SER A C 1
ATOM 686 O O . SER A 1 91 ? -4.542 -1.850 20.256 1.00 95.38 91 SER A O 1
ATOM 688 N N . ILE A 1 92 ? -3.449 -0.085 19.406 1.00 95.69 92 ILE A N 1
ATOM 689 C CA . ILE A 1 92 ? -3.828 0.837 20.491 1.00 95.69 92 ILE A CA 1
ATOM 690 C C . ILE A 1 92 ? -5.352 0.992 20.565 1.00 95.69 92 ILE A C 1
ATOM 692 O O . ILE A 1 92 ? -5.918 0.970 21.659 1.00 95.69 92 ILE A O 1
ATOM 696 N N . SER A 1 93 ? -6.029 1.095 19.419 1.00 95.31 93 SER A N 1
ATOM 697 C CA . SER A 1 93 ? -7.491 1.207 19.372 1.00 95.31 93 SER A CA 1
ATOM 698 C C . SER A 1 93 ? -8.189 -0.017 19.985 1.00 95.31 93 SER A C 1
ATOM 700 O O . SER A 1 93 ? -9.139 0.140 20.752 1.00 95.31 93 SER A O 1
ATOM 702 N N . GLY A 1 94 ? -7.652 -1.223 19.768 1.00 95.75 94 GLY A N 1
ATOM 703 C CA . GLY A 1 94 ? -8.127 -2.444 20.424 1.00 95.75 94 GLY A CA 1
ATOM 704 C C . GLY A 1 94 ? -7.972 -2.402 21.947 1.00 95.75 94 GLY A C 1
ATOM 705 O O . GLY A 1 94 ? -8.909 -2.727 22.675 1.00 95.75 94 GLY A O 1
ATOM 706 N N . VAL A 1 95 ? -6.825 -1.926 22.444 1.00 96.75 95 VAL A N 1
ATOM 707 C CA . VAL A 1 95 ? -6.576 -1.778 23.891 1.00 96.75 95 VAL A CA 1
ATOM 708 C C . VAL A 1 95 ? -7.539 -0.773 24.533 1.00 96.75 95 VAL A C 1
ATOM 710 O O . VAL A 1 95 ? -8.016 -1.007 25.644 1.00 96.75 95 VAL A O 1
ATOM 713 N N . ILE A 1 96 ? -7.848 0.335 23.852 1.00 95.50 96 ILE A N 1
ATOM 714 C CA . ILE A 1 96 ? -8.804 1.342 24.340 1.00 95.50 96 ILE A CA 1
ATOM 715 C C . ILE A 1 96 ? -10.201 0.731 24.492 1.00 95.50 96 ILE A C 1
ATOM 717 O O . ILE A 1 96 ? -10.803 0.864 25.561 1.00 95.50 96 ILE A O 1
ATOM 721 N N . ALA A 1 97 ? -10.688 0.031 23.463 1.00 96.12 97 ALA A N 1
ATOM 722 C CA . ALA A 1 97 ? -11.993 -0.625 23.502 1.00 96.12 97 ALA A CA 1
ATOM 723 C C . ALA A 1 97 ? -12.053 -1.693 24.608 1.00 96.12 97 ALA A C 1
ATOM 725 O O . ALA A 1 97 ? -12.962 -1.673 25.435 1.00 96.12 97 ALA A O 1
ATOM 726 N N . ALA A 1 98 ? -11.036 -2.558 24.703 1.00 96.56 98 ALA A N 1
ATOM 727 C CA . ALA A 1 98 ? -10.961 -3.602 25.728 1.00 96.56 98 ALA A CA 1
ATOM 728 C C . ALA A 1 98 ? -10.989 -3.029 27.156 1.00 96.56 98 ALA A C 1
ATOM 730 O O . ALA A 1 98 ? -11.750 -3.495 28.002 1.00 96.56 98 ALA A O 1
ATOM 731 N N . ARG A 1 99 ? -10.220 -1.964 27.422 1.00 96.25 99 ARG A N 1
ATOM 732 C CA . ARG A 1 99 ? -10.229 -1.279 28.727 1.00 96.25 99 ARG A CA 1
ATOM 733 C C . ARG A 1 99 ? -11.579 -0.649 29.055 1.00 96.25 99 ARG A C 1
ATOM 735 O O . ARG A 1 99 ? -11.912 -0.541 30.231 1.00 96.25 99 ARG A O 1
ATOM 742 N N . ASN A 1 100 ? -12.333 -0.194 28.055 1.00 95.31 100 ASN A N 1
ATOM 743 C CA . ASN A 1 100 ? -13.673 0.339 28.286 1.00 95.31 100 ASN A CA 1
ATOM 744 C C . ASN A 1 100 ? -14.665 -0.771 28.649 1.00 95.31 100 ASN A C 1
ATOM 746 O O . ASN A 1 100 ? -15.407 -0.611 29.614 1.00 95.31 100 ASN A O 1
ATOM 750 N N . ILE A 1 101 ? -14.608 -1.902 27.939 1.00 96.00 101 ILE A N 1
ATOM 751 C CA . ILE A 1 101 ? -15.425 -3.089 28.223 1.00 96.00 101 ILE A CA 1
ATOM 752 C C . ILE A 1 101 ? -15.175 -3.573 29.660 1.00 96.00 101 ILE A C 1
ATOM 754 O O . ILE A 1 101 ? -16.122 -3.742 30.420 1.00 96.00 101 ILE A O 1
ATOM 758 N N . MET A 1 102 ? -13.908 -3.688 30.075 1.00 95.75 102 MET A N 1
ATOM 759 C CA . MET A 1 102 ? -13.533 -4.132 31.428 1.00 95.75 102 MET A CA 1
ATOM 760 C C . MET A 1 102 ? -13.982 -3.202 32.563 1.00 95.75 102 MET A C 1
ATOM 762 O O . MET A 1 102 ? -14.012 -3.634 33.704 1.00 95.75 102 MET A O 1
ATOM 766 N N . LYS A 1 103 ? -14.261 -1.922 32.292 1.00 92.31 103 LYS A N 1
ATOM 767 C CA . LYS A 1 103 ? -14.749 -0.978 33.315 1.00 92.31 103 LYS A CA 1
ATOM 768 C C . LYS A 1 103 ? -16.267 -1.018 33.494 1.00 92.31 103 LYS A C 1
ATOM 770 O O . LYS A 1 103 ? -16.764 -0.430 34.449 1.00 92.31 103 LYS A O 1
ATOM 775 N N . ARG A 1 104 ? -16.994 -1.586 32.527 1.00 77.88 104 ARG A N 1
ATOM 776 C CA . ARG A 1 104 ? -18.463 -1.637 32.513 1.00 77.88 104 ARG A CA 1
ATOM 777 C C . ARG A 1 104 ? -19.023 -2.973 33.014 1.00 77.88 104 ARG A C 1
ATOM 779 O O . ARG A 1 104 ? -20.203 -3.004 33.352 1.00 77.88 104 ARG A O 1
ATOM 786 N N . GLY A 1 105 ? -18.213 -4.034 33.014 1.00 56.59 105 GLY A N 1
ATOM 787 C CA . GLY A 1 105 ? -18.498 -5.308 33.687 1.00 56.59 105 GLY A CA 1
ATOM 788 C C . GLY A 1 105 ? -17.906 -5.332 35.085 1.00 56.59 105 GLY A C 1
ATOM 789 O O . GLY A 1 105 ? -18.506 -6.012 35.940 1.00 56.59 105 GLY A O 1
#

Radius of gyration: 21.44 Å; Cα contacts (8 Å, |Δi|>4): 93; chains: 1; bounding box: 45×28×55 Å

Secondary structure (DSSP, 8-state):
--SS--S-TTPPP--GGGTS-HHHHHHHHHHHHHHHHHSTTTT-TT------------------TTSB-SSTT-B--TGGGTS-SSHHHHHHHHHHHHHHHHHH-

Mean predicted aligned error: 6.15 Å

Sequence (105 aa):
KGLVRPTLESATPGDLSLVLPYRHLLALSEMLKALDIIAPGVNSRNTLLYGVEVKFYSSRLSLNSHLETKIPNLYAVGDGAGVTRGLMQASISGVIAARNIMKRG

Solvent-accessible surface area (backbone atoms only — not comparable to full-atom values): 6676 Å² total; per-residue (Å²): 132,74,91,59,80,80,85,62,80,87,64,75,93,76,68,62,75,82,77,42,60,68,72,58,52,51,50,51,55,52,47,35,58,58,46,22,78,82,43,75,65,61,63,36,96,60,56,84,82,85,83,88,87,84,87,85,79,47,56,68,62,70,55,52,101,58,33,32,40,89,51,85,98,39,69,56,52,20,42,70,32,43,74,29,91,47,71,69,52,20,54,52,40,45,53,49,37,51,55,52,53,66,73,76,109

Foldseek 3Di:
DAPDDDPPPPDDDDDCCVPDPPVVVVVVLVVQVVVCVVPPPSVPPRNDDDDDDDDPDLCCADADPQQAHPDPPHHDADVNNVQDDDDVRRVVSVVSNVVVVVVVD